Protein AF-0000000086531700 (afdb_homodimer)

InterPro domains:
  IPR018680 Protein of unknown function DUF2164 [PF09932] (3-74)

Nearest PDB structures (foldseek):
  8ca5-assembly1_W  TM=2.460E-01  e=8.635E+00  Mus musculus
  8ca5-assembly1_W  TM=2.460E-01  e=8.635E+00  Mus musculus

Solvent-accessible surface area (backbone atoms only — not comparable to full-atom values): 10371 Å² total; per-residue (Å²): 133,85,81,75,72,55,66,71,58,44,52,51,49,34,53,51,50,30,51,46,24,59,75,75,40,96,57,67,55,55,70,68,60,29,46,53,52,49,50,47,43,45,71,67,48,40,55,61,46,26,51,49,28,42,51,52,51,50,54,54,48,53,55,52,57,62,43,42,59,70,73,64,60,73,76,79,86,51,65,72,76,70,51,73,82,71,75,127,134,85,79,76,72,54,67,72,57,45,53,51,48,34,54,51,48,31,50,46,24,60,75,73,42,96,57,69,55,56,71,68,59,31,46,51,52,50,50,47,41,47,71,68,48,40,55,59,45,26,51,48,28,42,52,52,50,50,55,53,47,53,56,52,56,61,44,42,58,69,74,66,61,74,77,79,86,52,66,71,76,71,51,74,81,71,76,124

Foldseek 3Di:
DQDDDDPVVLVVQLVVQQVCCVVPNPDGDDSV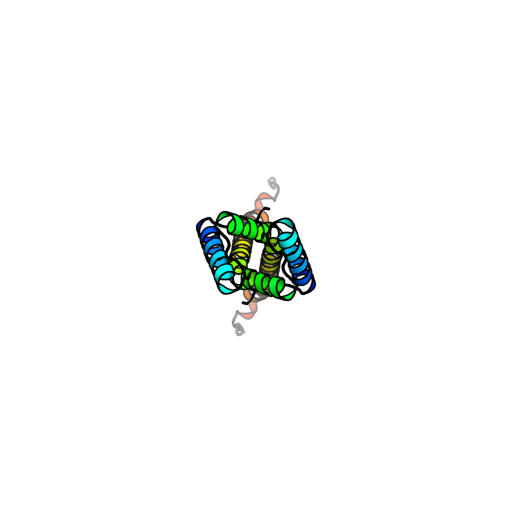VSNVVVVCCSRPPVVVVVVVVVVVVVVVVVVVVVCCCVVVPDDPPCVVVVDDPPDD/DQDDDDPVVLVVQLVVQQVCCVVPNPDGDDSVVSNVVVVCCSRPPVVVVVVVVVVVVVVVVVVVVVCCCVVVPDDPPCVVVVDDPPDD

Sequence (176 aa):
MAIELERDVRDRAIASLQRYFTENMDEPIGNIQAGALLHFFVEEIAPAIYNLAIADAQQSLHARVTELDIECHQEPFGYWKKQPARKRMAIELERDVRDRAIASLQRYFTENMDEPIGNIQAGALLHFFVEEIAPAIYNLAIADAQQSLHARVTELDIECHQEPFGYWKKQPARKR

Radius of gyration: 27.92 Å; Cα contacts (8 Å, |Δi|>4): 95; chains: 2; bounding box: 35×92×62 Å

Secondary structure (DSSP, 8-state):
------HHHHHHHHHHHHHHHHHHSSS---HHHHHHHHHHHHHHTHHHHHHHHHHHHHHHHHHHHHHHHHHH---TT-HHHHS-----/------HHHHHHHHHHHHHHHHHHSSS---HHHHHHHHHHHHHHTHHHHHHHHHHHHHHHHHHHHHHHHHHH---TT-HHHHS-----

Structure (mmCIF, N/CA/C/O backbone):
data_AF-0000000086531700-model_v1
#
loop_
_entity.id
_entity.type
_entity.pdbx_description
1 polymer 'DUF2164 domain-containing protein'
#
loop_
_atom_site.group_PDB
_atom_site.id
_atom_site.type_symbol
_atom_site.label_atom_id
_atom_site.label_alt_id
_atom_site.label_comp_id
_atom_site.label_asym_id
_atom_site.label_entity_id
_atom_site.label_seq_id
_atom_site.pdbx_PDB_ins_code
_atom_site.Cartn_x
_atom_site.Cartn_y
_atom_site.Cartn_z
_atom_site.occupancy
_atom_site.B_iso_or_equiv
_atom_site.auth_seq_id
_atom_site.auth_comp_id
_atom_site.auth_asym_id
_atom_site.auth_atom_id
_atom_site.pdbx_PDB_model_num
ATOM 1 N N . MET A 1 1 ? 10.719 -2.574 6.328 1 66.38 1 MET A N 1
ATOM 2 C CA . MET A 1 1 ? 9.805 -3.318 7.188 1 66.38 1 MET A CA 1
ATOM 3 C C . MET A 1 1 ? 9.117 -4.438 6.41 1 66.38 1 MET A C 1
ATOM 5 O O . MET A 1 1 ? 8.891 -4.312 5.203 1 66.38 1 MET A O 1
ATOM 9 N N . ALA A 1 2 ? 9.047 -5.641 7 1 81.75 2 ALA A N 1
ATOM 10 C CA . ALA A 1 2 ? 8.469 -6.805 6.336 1 81.75 2 ALA A CA 1
ATOM 11 C C . ALA A 1 2 ? 6.949 -6.711 6.289 1 81.75 2 ALA A C 1
ATOM 13 O O . ALA A 1 2 ? 6.316 -6.332 7.277 1 81.75 2 ALA A O 1
ATOM 14 N N . ILE A 1 3 ? 6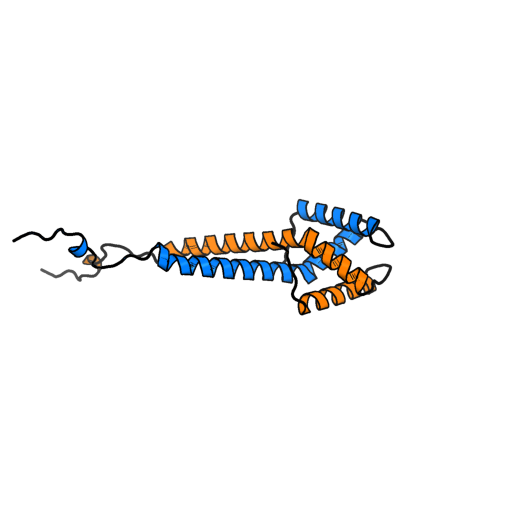.375 -6.844 5.098 1 94.12 3 ILE A N 1
ATOM 15 C CA . ILE A 1 3 ? 4.926 -6.84 4.93 1 94.12 3 ILE A CA 1
ATOM 16 C C . ILE A 1 3 ? 4.348 -8.164 5.43 1 94.12 3 ILE A C 1
ATOM 18 O O . ILE A 1 3 ? 4.801 -9.234 5.027 1 94.12 3 ILE A O 1
ATOM 22 N N . GLU A 1 4 ? 3.473 -7.988 6.395 1 92.56 4 GLU A N 1
ATOM 23 C CA . GLU A 1 4 ? 2.807 -9.164 6.938 1 92.56 4 GLU A CA 1
ATOM 24 C C . GLU A 1 4 ? 1.29 -9.062 6.793 1 92.56 4 GLU A C 1
ATOM 26 O O . GLU A 1 4 ? 0.697 -8.047 7.164 1 92.56 4 GLU A O 1
ATOM 31 N N . LEU A 1 5 ? 0.741 -10.156 6.34 1 95.5 5 LEU A N 1
ATOM 32 C CA . LEU A 1 5 ? -0.713 -10.219 6.227 1 95.5 5 LEU A CA 1
ATOM 33 C C . LEU A 1 5 ? -1.335 -10.75 7.512 1 95.5 5 LEU A C 1
ATOM 35 O O . LEU A 1 5 ? -0.798 -11.68 8.125 1 95.5 5 LEU A O 1
ATOM 39 N N . GLU A 1 6 ? -2.443 -10.109 7.82 1 94.94 6 GLU A N 1
ATOM 40 C CA . GLU A 1 6 ? -3.207 -10.672 8.93 1 94.94 6 GLU A CA 1
ATOM 41 C C . GLU A 1 6 ? -3.617 -12.117 8.641 1 94.94 6 GLU A C 1
ATOM 43 O O . GLU A 1 6 ? -3.799 -12.492 7.48 1 94.94 6 GLU A O 1
ATOM 48 N N . ARG A 1 7 ? -3.795 -12.828 9.664 1 96.06 7 ARG A N 1
ATOM 49 C CA . ARG A 1 7 ? -4.055 -14.258 9.555 1 96.06 7 ARG A CA 1
ATOM 50 C C . ARG A 1 7 ? -5.281 -14.531 8.688 1 96.06 7 ARG A C 1
ATOM 52 O O . ARG A 1 7 ? -5.25 -15.398 7.812 1 96.06 7 ARG A O 1
ATOM 59 N N . ASP A 1 8 ? -6.387 -13.844 8.977 1 97.19 8 ASP A N 1
ATOM 60 C CA . ASP A 1 8 ? -7.621 -14.055 8.227 1 97.19 8 ASP A CA 1
ATOM 61 C C . ASP A 1 8 ? -7.426 -13.742 6.746 1 97.19 8 ASP A C 1
ATOM 63 O O . ASP A 1 8 ? -7.922 -14.461 5.879 1 97.19 8 ASP A O 1
ATOM 67 N N . VAL A 1 9 ? -6.715 -12.68 6.457 1 97.31 9 VAL A N 1
ATOM 68 C CA . VAL A 1 9 ? -6.434 -12.281 5.082 1 97.31 9 VAL A CA 1
ATOM 69 C C . VAL A 1 9 ? -5.559 -13.336 4.41 1 97.31 9 VAL A C 1
ATOM 71 O O . VAL A 1 9 ? -5.801 -13.711 3.258 1 97.31 9 VAL A O 1
ATOM 74 N N . ARG A 1 10 ? -4.582 -13.766 5.129 1 97.94 10 ARG A N 1
ATOM 75 C CA . ARG A 1 10 ? -3.689 -14.797 4.613 1 97.94 10 ARG A CA 1
ATOM 76 C C . ARG A 1 10 ? -4.469 -16.062 4.254 1 97.94 10 ARG A C 1
ATOM 78 O O . ARG A 1 10 ? -4.273 -16.625 3.176 1 97.94 10 ARG A O 1
ATOM 85 N N . ASP A 1 11 ? -5.305 -16.547 5.113 1 98.19 11 ASP A N 1
ATOM 86 C CA . ASP A 1 11 ? -6.09 -17.75 4.875 1 98.19 11 ASP A CA 1
ATOM 87 C C . ASP A 1 11 ? -6.992 -17.594 3.654 1 98.19 11 ASP A C 1
ATOM 89 O O . ASP A 1 11 ? -7.113 -18.516 2.842 1 98.19 11 ASP A O 1
ATOM 93 N N . ARG A 1 12 ? -7.578 -16.484 3.592 1 98.31 12 ARG A N 1
ATOM 94 C CA . ARG A 1 12 ? -8.445 -16.219 2.447 1 98.31 12 ARG A CA 1
ATOM 95 C C . ARG A 1 12 ? -7.641 -16.172 1.152 1 98.31 12 ARG A C 1
ATOM 97 O O . ARG A 1 12 ? -8.102 -16.656 0.116 1 98.31 12 ARG A O 1
ATOM 104 N N . ALA A 1 13 ? -6.492 -15.57 1.228 1 98.56 13 ALA A N 1
ATOM 105 C CA . ALA A 1 13 ? -5.617 -15.516 0.059 1 98.56 13 ALA A CA 1
ATOM 106 C C . ALA A 1 13 ? -5.215 -16.922 -0.39 1 98.56 13 ALA A C 1
ATOM 108 O O . ALA A 1 13 ? -5.215 -17.219 -1.586 1 98.56 13 ALA A O 1
ATOM 109 N N . ILE A 1 14 ? -4.871 -17.75 0.564 1 98.62 14 ILE A N 1
ATOM 110 C CA . ILE A 1 14 ? -4.465 -19.109 0.257 1 98.62 14 ILE A CA 1
ATOM 111 C C . ILE A 1 14 ? -5.617 -19.859 -0.403 1 98.62 14 ILE A C 1
ATOM 113 O O . ILE A 1 14 ? -5.43 -20.531 -1.419 1 98.62 14 ILE A O 1
ATOM 117 N N . ALA A 1 15 ? -6.828 -19.703 0.174 1 98.62 15 ALA A N 1
ATOM 118 C CA . ALA A 1 15 ? -8.008 -20.344 -0.396 1 98.62 15 ALA A CA 1
ATOM 119 C C . ALA A 1 15 ? -8.273 -19.844 -1.815 1 98.62 15 ALA A C 1
ATOM 121 O O . ALA A 1 15 ? -8.594 -20.641 -2.705 1 98.62 15 ALA A O 1
ATOM 122 N N . SER A 1 16 ? -8.141 -18.609 -2 1 98.62 16 SER A N 1
ATOM 123 C CA . SER A 1 16 ? -8.359 -18.016 -3.318 1 98.62 16 SER A CA 1
ATOM 124 C C . SER A 1 16 ? -7.316 -18.5 -4.32 1 98.62 16 SER A C 1
ATOM 126 O O . SER A 1 16 ? -7.641 -18.797 -5.473 1 98.62 16 SER A O 1
ATOM 128 N N . LEU A 1 17 ? -6.059 -18.578 -3.885 1 98.19 17 LEU A N 1
ATOM 129 C CA . LEU A 1 17 ? -4.98 -19.078 -4.727 1 98.19 17 LEU A CA 1
ATOM 130 C C . LEU A 1 17 ? -5.246 -20.531 -5.133 1 98.19 17 LEU A C 1
ATOM 132 O O . LEU A 1 17 ? -5.059 -20.891 -6.297 1 98.19 17 LEU A O 1
ATOM 136 N N . GLN A 1 18 ? -5.684 -21.344 -4.207 1 98.56 18 GLN A N 1
ATOM 137 C CA . GLN A 1 18 ? -6 -22.734 -4.504 1 98.56 18 GLN A CA 1
ATOM 138 C C . GLN A 1 18 ? -7.129 -22.844 -5.523 1 98.56 18 GLN A C 1
ATOM 140 O O . GLN A 1 18 ? -7.066 -23.656 -6.449 1 98.56 18 GLN A O 1
ATOM 145 N N . ARG A 1 19 ? -8.125 -22.047 -5.332 1 98.44 19 ARG A N 1
ATOM 146 C CA . ARG A 1 19 ? -9.234 -22.031 -6.281 1 98.44 19 ARG A CA 1
ATOM 147 C C . ARG A 1 19 ? -8.758 -21.609 -7.672 1 98.44 19 ARG A C 1
ATOM 149 O O . ARG A 1 19 ? -9.18 -22.188 -8.68 1 98.44 19 ARG A O 1
ATOM 156 N N . TYR A 1 20 ? -7.902 -20.594 -7.727 1 98.5 20 TYR A N 1
ATOM 157 C CA . TYR A 1 20 ? -7.359 -20.141 -9 1 98.5 20 TYR A CA 1
ATOM 158 C C . TYR A 1 20 ? -6.664 -21.281 -9.734 1 98.5 20 TYR A C 1
ATOM 160 O O . TYR A 1 20 ? -6.871 -21.469 -10.938 1 98.5 20 TYR A O 1
ATOM 168 N N . PHE A 1 21 ? -5.828 -22.031 -9.055 1 98.06 21 PHE A N 1
ATOM 169 C CA . PHE A 1 21 ? -5.086 -23.109 -9.68 1 98.06 21 PHE A CA 1
ATOM 170 C C . PHE A 1 21 ? -6.031 -24.219 -10.156 1 98.06 21 PHE A C 1
ATOM 172 O O . PHE A 1 21 ? -5.82 -24.797 -11.227 1 98.06 21 PHE A O 1
ATOM 179 N N . THR A 1 22 ? -7.062 -24.516 -9.375 1 97.69 22 THR A N 1
ATOM 180 C CA . THR A 1 22 ? -8.047 -25.531 -9.75 1 97.69 22 THR A CA 1
ATOM 181 C C . THR A 1 22 ? -8.758 -25.125 -11.039 1 97.69 22 THR A C 1
ATOM 183 O O . THR A 1 22 ? -9.016 -25.969 -11.898 1 97.69 22 THR A O 1
ATOM 186 N N . GLU A 1 23 ? -8.938 -23.844 -11.266 1 97.62 23 GLU A N 1
ATOM 187 C CA . GLU A 1 23 ? -9.773 -23.391 -12.367 1 97.62 23 GLU A CA 1
ATOM 188 C C . GLU A 1 23 ? -8.93 -23.016 -13.586 1 97.62 23 GLU A C 1
ATOM 190 O O . GLU A 1 23 ? -9.391 -23.125 -14.727 1 97.62 23 GLU A O 1
ATOM 195 N N . ASN A 1 24 ? -7.672 -22.578 -13.312 1 96.5 24 ASN A N 1
ATOM 196 C CA . ASN A 1 24 ? -6.973 -21.922 -14.406 1 96.5 24 ASN A CA 1
ATOM 197 C C . ASN A 1 24 ? -5.645 -22.609 -14.719 1 96.5 24 ASN A C 1
ATOM 199 O O . ASN A 1 24 ? -5.008 -22.312 -15.734 1 96.5 24 ASN A O 1
ATOM 203 N N . MET A 1 25 ? -5.246 -23.484 -13.867 1 94.38 25 MET A N 1
ATOM 204 C CA . MET A 1 25 ? -3.949 -24.125 -14.055 1 94.38 25 MET A CA 1
ATOM 205 C C . MET A 1 25 ? -4.121 -25.609 -14.328 1 94.38 25 MET A C 1
ATOM 207 O O . MET A 1 25 ? -5.195 -26.172 -14.094 1 94.38 25 MET A O 1
ATOM 211 N N . ASP A 1 26 ? -3.045 -26.203 -14.82 1 91.88 26 ASP A N 1
ATOM 212 C CA . ASP A 1 26 ? -3.1 -27.625 -15.195 1 91.88 26 ASP A CA 1
ATOM 213 C C . ASP A 1 26 ? -3.215 -28.516 -13.961 1 91.88 26 ASP A C 1
ATOM 215 O O . ASP A 1 26 ? -3.869 -29.562 -14.008 1 91.88 26 ASP A O 1
ATOM 219 N N . GLU A 1 27 ? -2.617 -28.125 -12.898 1 92.75 27 GLU A N 1
ATOM 220 C CA . GLU A 1 27 ? -2.623 -28.906 -11.672 1 92.75 27 GLU A CA 1
ATOM 221 C C . GLU A 1 27 ? -3.025 -28.047 -10.477 1 92.75 27 GLU A C 1
ATOM 223 O O . GLU A 1 27 ? -2.588 -26.906 -10.352 1 92.75 27 GLU A O 1
ATOM 228 N N . PRO A 1 28 ? -3.828 -28.719 -9.633 1 96.19 28 PRO A N 1
ATOM 229 C CA . PRO A 1 28 ? -4.137 -28.016 -8.391 1 96.19 28 PRO A CA 1
ATOM 230 C C . PRO A 1 28 ? -2.947 -27.953 -7.434 1 96.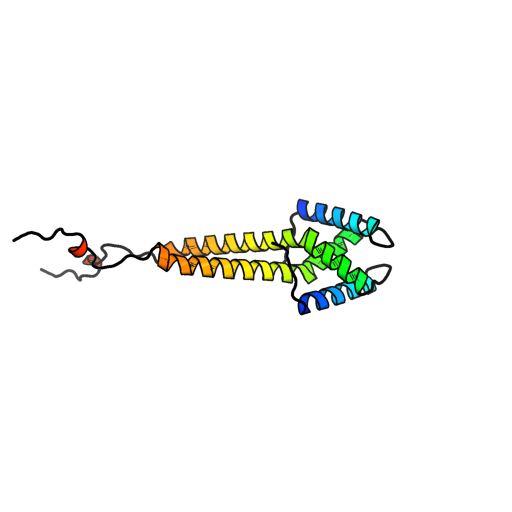19 28 PRO A C 1
ATOM 232 O O . PRO A 1 28 ? -1.943 -28.641 -7.648 1 96.19 28 PRO A O 1
ATOM 235 N N . ILE A 1 29 ? -3.057 -27.047 -6.418 1 96.75 29 ILE A N 1
ATOM 236 C CA . ILE A 1 29 ? -2.014 -26.969 -5.398 1 96.75 29 ILE A CA 1
ATOM 237 C C . ILE A 1 29 ? -2.641 -27.078 -4.012 1 96.75 29 ILE A C 1
ATOM 239 O O . ILE A 1 29 ? -3.789 -26.672 -3.809 1 96.75 29 ILE A O 1
ATOM 243 N N . GLY A 1 30 ? -1.905 -27.656 -3.07 1 96.25 30 GLY A N 1
ATOM 244 C CA . GLY A 1 30 ? -2.357 -27.75 -1.691 1 96.25 30 GLY A CA 1
ATOM 245 C C . GLY A 1 30 ? -1.998 -26.531 -0.862 1 96.25 30 GLY A C 1
ATOM 246 O O . GLY A 1 30 ? -1.521 -25.531 -1.397 1 96.25 30 GLY A O 1
ATOM 247 N N . ASN A 1 31 ? -2.266 -26.641 0.438 1 97.69 31 ASN A N 1
ATOM 248 C CA . ASN A 1 31 ? -2.092 -25.531 1.368 1 97.69 31 ASN A CA 1
ATOM 249 C C . ASN A 1 31 ? -0.629 -25.109 1.461 1 97.69 31 ASN A C 1
ATOM 251 O O . ASN A 1 31 ? -0.325 -23.922 1.447 1 97.69 31 ASN A O 1
ATOM 255 N N . ILE A 1 32 ? 0.24 -26.031 1.484 1 96.88 32 ILE A N 1
ATOM 256 C CA . ILE A 1 32 ? 1.662 -25.75 1.646 1 96.88 32 ILE A CA 1
ATOM 257 C C . ILE A 1 32 ? 2.178 -24.984 0.427 1 96.88 32 ILE A C 1
ATOM 259 O O . ILE A 1 32 ? 2.811 -23.938 0.566 1 96.88 32 ILE A O 1
ATOM 263 N N . GLN A 1 33 ? 1.923 -25.438 -0.799 1 97.38 33 GLN A N 1
ATOM 264 C CA . GLN A 1 33 ? 2.363 -24.812 -2.039 1 97.38 33 GLN A CA 1
ATOM 265 C C . GLN A 1 33 ? 1.742 -23.438 -2.207 1 97.38 33 GLN A C 1
ATOM 267 O O . GLN A 1 33 ? 2.418 -22.484 -2.621 1 97.38 33 GLN A O 1
ATOM 272 N N . ALA A 1 34 ? 0.44 -23.406 -1.866 1 98.19 34 ALA A N 1
ATOM 273 C CA . ALA A 1 34 ? -0.253 -22.125 -1.945 1 98.19 34 ALA A CA 1
ATOM 274 C C . ALA A 1 34 ? 0.367 -21.109 -0.992 1 98.19 34 ALA A C 1
ATOM 276 O O . ALA A 1 34 ? 0.532 -19.938 -1.346 1 98.19 34 ALA A O 1
ATOM 277 N N . GLY A 1 35 ? 0.691 -21.547 0.23 1 98.19 35 GLY A N 1
ATOM 278 C CA . GLY A 1 35 ? 1.336 -20.688 1.208 1 98.19 35 GLY A CA 1
ATOM 279 C C . GLY A 1 35 ? 2.705 -20.203 0.768 1 98.19 35 GLY A C 1
ATOM 280 O O . GLY A 1 35 ? 3.053 -19.047 0.966 1 98.19 35 GLY A O 1
ATOM 281 N N . ALA A 1 36 ? 3.482 -21.078 0.209 1 98.31 36 ALA A N 1
ATOM 282 C CA . ALA A 1 36 ? 4.816 -20.734 -0.27 1 98.31 36 ALA A CA 1
ATOM 283 C C . ALA A 1 36 ? 4.742 -19.719 -1.411 1 98.31 36 ALA A C 1
ATOM 285 O O . ALA A 1 36 ? 5.52 -18.766 -1.454 1 98.31 36 ALA A O 1
ATOM 286 N N . LEU A 1 37 ? 3.805 -19.969 -2.293 1 98.19 37 LEU A N 1
ATOM 287 C CA . LEU A 1 37 ? 3.627 -19.047 -3.406 1 98.19 37 LEU A CA 1
ATOM 288 C C . LEU A 1 37 ? 3.17 -17.672 -2.906 1 98.19 37 LEU A C 1
ATOM 290 O O . LEU A 1 37 ? 3.652 -16.641 -3.381 1 98.19 37 LEU A O 1
ATOM 294 N N . LEU A 1 38 ? 2.225 -17.656 -1.969 1 98.44 38 LEU A N 1
ATOM 295 C CA . LEU A 1 38 ? 1.789 -16.406 -1.365 1 98.44 38 LEU A CA 1
ATOM 296 C C . LEU A 1 38 ? 2.959 -15.68 -0.706 1 98.44 38 LEU A C 1
ATOM 298 O O . LEU A 1 38 ? 3.098 -14.461 -0.84 1 98.44 38 LEU A O 1
ATOM 302 N N . HIS A 1 39 ? 3.754 -16.406 0.012 1 97.94 39 HIS A N 1
ATOM 303 C CA . HIS A 1 39 ? 4.934 -15.836 0.652 1 97.94 39 HIS A CA 1
ATOM 304 C C . HIS A 1 39 ? 5.859 -15.195 -0.375 1 97.94 39 HIS A C 1
ATOM 306 O O . HIS A 1 39 ? 6.375 -14.094 -0.151 1 97.94 39 HIS A O 1
ATOM 312 N N . PHE A 1 40 ? 6.043 -15.875 -1.449 1 98.38 40 PHE A N 1
ATOM 313 C CA . PHE A 1 40 ? 6.836 -15.328 -2.547 1 98.38 40 PHE A CA 1
ATOM 314 C C . PHE A 1 40 ? 6.262 -14 -3.023 1 98.38 40 PHE A C 1
ATOM 316 O O . PHE A 1 40 ? 6.996 -13.023 -3.176 1 98.38 40 PHE A O 1
ATOM 323 N N . PHE A 1 41 ? 4.934 -13.945 -3.295 1 98 41 PHE A N 1
ATOM 324 C CA . PHE A 1 41 ? 4.289 -12.719 -3.76 1 98 41 PHE A CA 1
ATOM 325 C C . PHE A 1 41 ? 4.48 -11.594 -2.756 1 98 41 PHE A C 1
ATOM 327 O O . PHE A 1 41 ? 4.809 -10.469 -3.135 1 98 41 PHE A O 1
ATOM 334 N N . VAL A 1 42 ? 4.285 -11.922 -1.512 1 97.88 42 VAL A N 1
ATOM 335 C CA . VAL A 1 42 ? 4.336 -10.914 -0.456 1 97.88 42 VAL A CA 1
ATOM 336 C C . VAL A 1 42 ? 5.758 -10.367 -0.328 1 97.88 42 VAL A C 1
ATOM 338 O O . VAL A 1 42 ? 5.957 -9.164 -0.158 1 97.88 42 VAL A O 1
ATOM 341 N N . GLU A 1 43 ? 6.77 -11.219 -0.498 1 97.25 43 GLU A N 1
ATOM 342 C CA . GLU A 1 43 ? 8.164 -10.812 -0.356 1 97.25 43 GLU A CA 1
ATOM 343 C C . GLU A 1 43 ? 8.656 -10.094 -1.61 1 97.25 43 GLU A C 1
ATOM 345 O O . GLU A 1 43 ? 9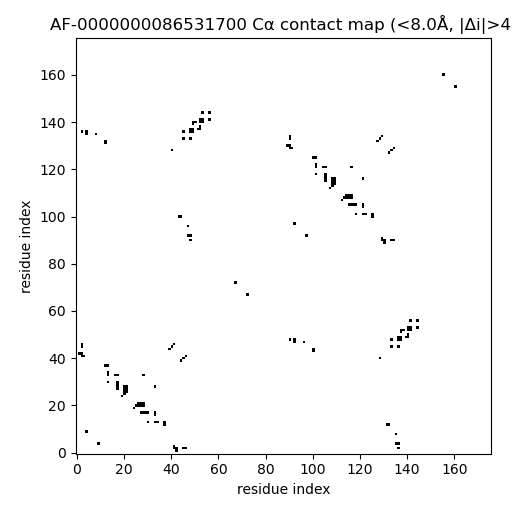.414 -9.125 -1.521 1 97.25 43 GLU A O 1
ATOM 350 N N . GLU A 1 44 ? 8.164 -10.523 -2.707 1 97.12 44 GLU A N 1
ATOM 351 C CA . GLU A 1 44 ? 8.789 -10.117 -3.963 1 97.12 44 GLU A CA 1
ATOM 352 C C . GLU A 1 44 ? 8.016 -8.977 -4.621 1 97.12 44 GLU A C 1
ATOM 354 O O . GLU A 1 44 ? 8.617 -8.055 -5.176 1 97.12 44 GLU A O 1
ATOM 359 N N . ILE A 1 45 ? 6.719 -9.031 -4.57 1 97.12 45 ILE A N 1
ATOM 360 C CA . ILE A 1 45 ? 5.91 -8.148 -5.402 1 97.12 45 ILE A CA 1
ATOM 361 C C . ILE A 1 45 ? 5.164 -7.148 -4.516 1 97.12 45 ILE A C 1
ATOM 363 O O . ILE A 1 45 ? 5.039 -5.973 -4.863 1 97.12 45 ILE A O 1
ATOM 367 N N . ALA A 1 46 ? 4.734 -7.555 -3.393 1 97.75 46 ALA A N 1
ATOM 368 C CA . ALA A 1 46 ? 3.906 -6.746 -2.5 1 97.75 46 ALA A CA 1
ATOM 369 C C . ALA A 1 46 ? 4.586 -5.422 -2.166 1 97.75 46 ALA A C 1
ATOM 371 O O . ALA A 1 46 ? 3.922 -4.398 -2.012 1 97.75 46 ALA A O 1
ATOM 372 N N . PRO A 1 47 ? 5.918 -5.398 -2.041 1 97.94 47 PRO A N 1
ATOM 373 C CA . PRO A 1 47 ? 6.555 -4.113 -1.747 1 97.94 47 PRO A CA 1
ATOM 374 C C . PRO A 1 47 ? 6.254 -3.049 -2.801 1 97.94 47 PRO A C 1
ATOM 376 O O . PRO A 1 47 ? 6.121 -1.867 -2.473 1 97.94 47 PRO A O 1
ATOM 379 N N . ALA A 1 48 ? 6.16 -3.451 -4.031 1 97.44 48 ALA A N 1
ATOM 380 C CA . ALA A 1 48 ? 5.828 -2.49 -5.078 1 97.44 48 ALA A CA 1
ATOM 381 C C . ALA A 1 48 ? 4.43 -1.912 -4.871 1 97.44 48 ALA A C 1
ATOM 383 O O . ALA A 1 48 ? 4.211 -0.716 -5.07 1 97.44 48 ALA A O 1
ATOM 384 N N . ILE A 1 49 ? 3.498 -2.672 -4.465 1 97.81 49 ILE A N 1
ATOM 385 C CA . ILE A 1 49 ? 2.129 -2.248 -4.191 1 97.81 49 ILE A CA 1
ATOM 386 C C . ILE A 1 49 ? 2.109 -1.333 -2.969 1 97.81 49 ILE A C 1
ATOM 388 O O . ILE A 1 49 ? 1.436 -0.3 -2.971 1 97.81 49 ILE A O 1
ATOM 392 N N . TYR A 1 50 ? 2.836 -1.793 -1.932 1 97.94 50 TYR A N 1
ATOM 393 C CA . TYR A 1 50 ? 2.955 -1.013 -0.705 1 97.94 50 TYR A CA 1
ATOM 394 C C . TYR A 1 50 ? 3.48 0.388 -0.998 1 97.94 50 TYR A C 1
ATOM 396 O O . TYR A 1 50 ? 2.881 1.382 -0.58 1 97.94 50 TYR A O 1
ATOM 404 N N . ASN A 1 51 ? 4.531 0.467 -1.777 1 97.56 51 ASN A N 1
ATOM 405 C CA . ASN A 1 51 ? 5.152 1.743 -2.119 1 97.56 51 ASN A CA 1
ATOM 406 C C . ASN A 1 51 ? 4.227 2.604 -2.975 1 97.56 51 ASN A C 1
ATOM 408 O O . ASN A 1 51 ? 4.215 3.828 -2.844 1 97.56 51 ASN A O 1
ATOM 412 N N . LEU A 1 52 ? 3.525 1.995 -3.855 1 96.81 52 LEU A N 1
ATOM 413 C CA . LEU A 1 52 ? 2.539 2.711 -4.656 1 96.81 52 LEU A CA 1
ATOM 414 C C . LEU A 1 52 ? 1.484 3.359 -3.768 1 96.81 52 LEU A C 1
ATOM 416 O O . LEU A 1 52 ? 1.124 4.52 -3.971 1 96.81 52 LEU A O 1
ATOM 420 N N . ALA A 1 53 ? 0.975 2.607 -2.787 1 97.38 53 ALA A N 1
ATOM 421 C CA . ALA A 1 53 ? -0.022 3.125 -1.854 1 97.38 53 ALA A CA 1
ATOM 422 C C . ALA A 1 53 ? 0.525 4.316 -1.071 1 97.38 53 ALA A C 1
ATOM 424 O O . ALA A 1 53 ? -0.174 5.312 -0.875 1 97.38 53 ALA A O 1
ATOM 425 N N . ILE A 1 54 ? 1.771 4.199 -0.62 1 97.5 54 ILE A N 1
ATOM 426 C CA . ILE A 1 54 ? 2.416 5.273 0.124 1 97.5 54 ILE A CA 1
ATOM 427 C C . ILE A 1 54 ? 2.525 6.52 -0.757 1 97.5 54 ILE A C 1
ATOM 429 O O . ILE A 1 54 ? 2.23 7.629 -0.312 1 97.5 54 ILE A O 1
ATOM 433 N N . ALA A 1 55 ? 2.945 6.352 -1.996 1 96.94 55 ALA A N 1
ATOM 434 C CA . ALA A 1 55 ? 3.061 7.469 -2.93 1 96.94 55 ALA A CA 1
ATOM 435 C C . ALA A 1 55 ? 1.71 8.141 -3.146 1 96.94 55 ALA A C 1
ATOM 437 O O . ALA A 1 55 ? 1.62 9.375 -3.174 1 96.94 55 ALA A O 1
ATOM 438 N N . ASP A 1 56 ? 0.675 7.363 -3.332 1 96.31 56 ASP A N 1
ATOM 439 C CA . ASP A 1 56 ? -0.676 7.895 -3.484 1 96.31 56 ASP A CA 1
ATOM 440 C C . ASP A 1 56 ? -1.091 8.703 -2.256 1 96.31 56 ASP A C 1
ATOM 442 O O . ASP A 1 56 ? -1.651 9.789 -2.385 1 96.31 56 ASP A O 1
ATOM 446 N N . ALA A 1 57 ? -0.846 8.117 -1.067 1 96.25 57 ALA A N 1
ATOM 447 C CA . ALA A 1 57 ? -1.16 8.812 0.182 1 96.25 57 ALA A CA 1
ATOM 448 C C . ALA A 1 57 ? -0.416 10.141 0.277 1 96.25 57 ALA A C 1
ATOM 450 O O . ALA A 1 57 ? -0.991 11.156 0.678 1 96.25 57 ALA A O 1
ATOM 451 N N . GLN A 1 58 ? 0.845 10.125 -0.041 1 96.69 58 GLN A N 1
ATOM 452 C CA . GLN A 1 58 ? 1.664 11.328 -0.01 1 96.69 58 GLN A CA 1
ATOM 453 C C . GLN A 1 58 ? 1.089 12.406 -0.925 1 96.69 58 GLN A C 1
ATOM 455 O O . GLN A 1 58 ? 0.986 13.57 -0.533 1 96.69 58 GLN A O 1
ATOM 460 N N . GLN A 1 59 ? 0.709 12.023 -2.131 1 96.38 59 GLN A N 1
ATOM 461 C CA . GLN A 1 59 ? 0.143 12.969 -3.086 1 96.38 59 GLN A CA 1
ATOM 462 C C . GLN A 1 59 ? -1.164 13.562 -2.566 1 96.38 59 GLN A C 1
ATOM 464 O O . GLN A 1 59 ? -1.387 14.766 -2.664 1 96.38 59 GLN A O 1
ATOM 469 N N . SER A 1 60 ? -1.979 12.688 -1.965 1 95.44 60 SER A N 1
ATOM 470 C CA . SER A 1 60 ? -3.25 13.141 -1.403 1 95.44 60 SER A CA 1
ATOM 471 C C . SER A 1 60 ? -3.031 14.109 -0.247 1 95.44 60 SER A C 1
ATOM 473 O O . SER A 1 60 ? -3.713 15.133 -0.151 1 95.44 60 SER A O 1
ATOM 475 N N . LEU A 1 61 ? -2.059 13.82 0.599 1 93.94 61 LEU A N 1
ATOM 476 C CA . LEU A 1 61 ? -1.745 14.664 1.748 1 93.94 61 LEU A CA 1
ATOM 477 C C . LEU A 1 61 ? -1.206 16.016 1.299 1 93.94 61 LEU A C 1
ATOM 479 O O . LEU A 1 61 ? -1.576 17.047 1.854 1 93.94 61 LEU A O 1
ATOM 483 N N . HIS A 1 62 ? -0.312 16 0.335 1 93.88 62 HIS A N 1
ATOM 484 C CA . HIS A 1 62 ? 0.23 17.25 -0.187 1 93.88 62 HIS A CA 1
ATOM 485 C C . HIS A 1 62 ? -0.88 18.156 -0.693 1 93.88 62 HIS A C 1
ATOM 487 O O . HIS A 1 62 ? -0.867 19.359 -0.429 1 93.88 62 HIS A O 1
ATOM 493 N N . ALA A 1 63 ? -1.858 17.594 -1.421 1 92.69 63 ALA A N 1
ATOM 494 C CA . ALA A 1 63 ? -2.984 18.375 -1.943 1 92.69 63 ALA A CA 1
ATOM 495 C C . ALA A 1 63 ? -3.809 18.969 -0.81 1 92.69 63 ALA A C 1
ATOM 497 O O . ALA A 1 63 ? -4.18 20.141 -0.863 1 92.69 63 ALA A O 1
ATOM 498 N N . ARG A 1 64 ? -4.023 18.266 0.292 1 91.06 64 ARG A N 1
ATOM 499 C CA . ARG A 1 64 ? -4.84 18.719 1.411 1 91.06 64 ARG A CA 1
ATOM 500 C C . ARG A 1 64 ? -4.113 19.797 2.215 1 91.06 64 ARG A C 1
ATOM 502 O O . ARG A 1 64 ? -4.727 20.75 2.672 1 91.06 64 ARG A O 1
ATOM 509 N N . VAL A 1 65 ? -2.828 19.609 2.365 1 90.19 65 VAL A N 1
ATOM 510 C CA . VAL A 1 65 ? -2.016 20.594 3.09 1 90.19 65 VAL A CA 1
ATOM 511 C C . VAL A 1 65 ? -1.987 21.906 2.328 1 90.19 65 VAL A C 1
ATOM 513 O O . VAL A 1 65 ? -2.088 22.984 2.93 1 90.19 65 VAL A O 1
ATOM 516 N N . THR A 1 66 ? -1.873 21.844 1.012 1 90.94 66 THR A N 1
ATOM 517 C CA . THR A 1 66 ? -1.9 23.047 0.179 1 90.94 66 THR A CA 1
ATOM 518 C C . THR A 1 66 ? -3.236 23.766 0.315 1 90.94 66 THR A C 1
ATOM 520 O O . THR A 1 66 ? -3.281 25 0.328 1 90.94 66 THR A O 1
ATOM 523 N N . GLU A 1 67 ? -4.266 23.047 0.547 1 92.25 67 GLU A N 1
ATOM 524 C CA . GLU A 1 67 ? -5.609 23.594 0.672 1 92.25 67 GLU A CA 1
ATOM 525 C C . GLU A 1 67 ? -5.797 24.297 2.016 1 92.25 67 GLU A C 1
ATOM 527 O O . GLU A 1 67 ? -6.68 25.141 2.162 1 92.25 67 GLU A O 1
ATOM 532 N N . LEU A 1 68 ? -5.004 23.953 2.996 1 89.25 68 LEU A N 1
ATOM 533 C CA . LEU A 1 68 ? -5.094 24.562 4.32 1 89.25 68 LEU A CA 1
ATOM 534 C C . LEU A 1 68 ? -4.859 26.062 4.25 1 89.25 68 LEU A C 1
ATOM 536 O O . LEU A 1 68 ? -5.512 26.828 4.961 1 89.25 68 LEU A O 1
ATOM 540 N N . ASP A 1 69 ? -3.896 26.422 3.494 1 83.94 69 ASP A N 1
ATOM 541 C CA . ASP A 1 69 ? -3.621 27.844 3.361 1 83.94 69 ASP A CA 1
ATOM 542 C C . ASP A 1 69 ? -4.848 28.594 2.838 1 83.94 69 ASP A C 1
ATOM 544 O O . ASP A 1 69 ? -5.145 29.703 3.293 1 83.94 69 ASP A O 1
ATOM 548 N N . ILE A 1 70 ? -5.602 27.906 1.984 1 86.38 70 ILE A N 1
ATOM 549 C CA . ILE A 1 70 ? -6.793 28.516 1.396 1 86.38 70 ILE A CA 1
ATOM 550 C C . ILE A 1 70 ? -7.934 28.5 2.414 1 86.38 70 ILE A C 1
ATOM 552 O O . ILE A 1 70 ? -8.617 29.516 2.596 1 86.38 70 ILE A O 1
ATOM 556 N N . GLU A 1 71 ? -8.062 27.484 3.184 1 90.5 71 GLU A N 1
ATOM 557 C CA . GLU A 1 71 ? -9.18 27.297 4.098 1 90.5 71 GLU A CA 1
ATOM 558 C C . GLU A 1 71 ? -8.977 28.062 5.398 1 90.5 71 GLU A C 1
ATOM 560 O O . GLU A 1 71 ? -9.938 28.531 6.008 1 90.5 71 GLU A O 1
ATOM 565 N N . CYS A 1 72 ? -7.785 28.219 5.773 1 90.75 72 CYS A N 1
ATOM 566 C CA . CYS A 1 72 ? -7.492 28.781 7.086 1 90.75 72 CYS A CA 1
ATOM 567 C C . CYS A 1 72 ? -6.859 30.156 6.949 1 90.75 72 CYS A C 1
ATOM 569 O O . CYS A 1 72 ? -6.527 30.797 7.953 1 90.75 72 CYS A O 1
ATOM 571 N N . HIS A 1 73 ? -6.762 30.625 5.844 1 90.06 73 HIS A N 1
ATOM 572 C CA . HIS A 1 73 ? -6.129 31.938 5.656 1 90.06 73 HIS A CA 1
ATOM 573 C C . HIS A 1 73 ? -6.973 33.031 6.266 1 90.06 73 HIS A C 1
ATOM 575 O O . HIS A 1 73 ? -8.188 33.094 6.07 1 90.06 73 HIS A O 1
ATOM 581 N N . GLN A 1 74 ? -6.359 33.844 7.137 1 89 74 GLN A N 1
ATOM 582 C CA . GLN A 1 74 ? -6.969 35.031 7.719 1 89 74 GLN A CA 1
ATOM 583 C C . GLN A 1 74 ? -6.27 36.312 7.23 1 89 74 GLN A C 1
ATOM 585 O O . GLN A 1 74 ? -5.043 36.344 7.125 1 89 74 GLN A O 1
ATOM 590 N N . GLU A 1 75 ? -7.18 37.219 6.859 1 87.5 75 GLU A N 1
ATOM 591 C CA . GLU A 1 75 ? -6.652 38.5 6.438 1 87.5 75 GLU A CA 1
ATOM 592 C C . GLU A 1 75 ? -6.371 39.406 7.641 1 87.5 75 GLU A C 1
ATOM 594 O O . GLU A 1 75 ? -7.285 39.719 8.406 1 87.5 75 GLU A O 1
ATOM 599 N N . PRO A 1 76 ? -5.078 39.75 7.703 1 89.31 76 PRO A N 1
ATOM 600 C CA . PRO A 1 76 ? -4.781 40.688 8.805 1 89.31 76 PRO A CA 1
ATOM 601 C C . PRO A 1 76 ? -5.305 42.094 8.555 1 89.31 76 PRO A C 1
ATOM 603 O O . PRO A 1 76 ? -5.586 42.438 7.41 1 89.31 76 PRO A O 1
ATOM 606 N N . PHE A 1 77 ? -5.527 42.906 9.641 1 87.56 77 PHE A N 1
ATOM 607 C CA . PHE A 1 77 ? -5.852 44.344 9.617 1 87.56 77 PHE A CA 1
ATOM 608 C C . PHE A 1 77 ? -7.227 44.562 9 1 87.56 77 PHE A C 1
ATOM 610 O O . PHE A 1 77 ? -7.422 45.531 8.25 1 87.56 77 PHE A O 1
ATOM 617 N N . GLY A 1 78 ? -8 43.656 9.156 1 84.44 78 GLY A N 1
ATOM 618 C CA . GLY A 1 78 ? -9.352 43.812 8.633 1 84.44 78 GLY A CA 1
ATOM 619 C C . GLY A 1 78 ? -10.273 44.562 9.562 1 84.44 78 GLY A C 1
ATOM 620 O O . GLY A 1 78 ? -11.469 44.719 9.289 1 84.44 78 GLY A O 1
ATOM 621 N N . TYR A 1 79 ? -9.742 45.094 10.68 1 86.69 79 TYR A N 1
ATOM 622 C CA . TYR A 1 79 ? -10.539 45.781 11.703 1 86.69 79 TYR A CA 1
ATOM 623 C C . TYR A 1 79 ? -11.25 47 11.125 1 86.69 79 TYR A C 1
ATOM 625 O O . TYR A 1 79 ? -12.453 47.156 11.32 1 86.69 79 TYR A O 1
ATOM 633 N N . TRP A 1 80 ? -10.648 47.875 10.469 1 84 80 TRP A N 1
ATOM 634 C CA . TRP A 1 80 ? -11.188 49.125 9.953 1 84 80 TRP A CA 1
ATOM 635 C C . TRP A 1 80 ? -12.188 48.844 8.828 1 84 80 TRP A C 1
ATOM 637 O O . TRP A 1 80 ? -13.016 49.719 8.516 1 84 80 TRP A O 1
ATOM 647 N N . LYS A 1 81 ? -12.055 47.812 8.18 1 77.69 81 LYS A N 1
ATOM 648 C CA . LYS A 1 81 ? -12.992 47.438 7.121 1 77.69 81 LYS A CA 1
ATOM 649 C C . LYS A 1 81 ? -14.359 47.094 7.695 1 77.69 81 LYS A C 1
ATOM 651 O O . LYS A 1 81 ? -15.383 47.25 7.035 1 77.69 81 LYS A O 1
ATOM 656 N N . LYS A 1 82 ? -14.375 46.688 8.82 1 75.56 82 LYS A N 1
ATOM 657 C CA . LYS A 1 82 ? -15.617 46.25 9.445 1 75.56 82 LYS A CA 1
ATOM 658 C C . LYS A 1 82 ? -16.281 47.375 10.227 1 75.56 82 LYS A C 1
ATOM 660 O O . LYS A 1 82 ? -17.422 47.25 10.664 1 75.56 82 LYS A O 1
ATOM 665 N N . GLN A 1 83 ? -15.594 48.594 10.539 1 68.69 83 GLN A N 1
ATOM 666 C CA . GLN A 1 83 ? -16.172 49.719 11.258 1 68.69 83 GLN A CA 1
ATOM 667 C C . GLN A 1 83 ? -17.031 50.562 10.336 1 68.69 83 GLN A C 1
ATOM 669 O O . GLN A 1 83 ? -16.641 50.844 9.203 1 68.69 83 GLN A O 1
ATOM 674 N N . PRO A 1 84 ? -18.234 50.562 10.5 1 65 84 PRO A N 1
ATOM 675 C CA . PRO A 1 84 ? -19.078 51.469 9.742 1 65 84 PRO A CA 1
ATOM 676 C C . PRO A 1 84 ? -18.516 52.906 9.695 1 65 84 PRO A C 1
ATOM 678 O O . PRO A 1 84 ? -17.766 53.281 10.586 1 65 84 PRO A O 1
ATOM 681 N N . ALA A 1 85 ? -18.422 53.688 8.516 1 58.31 85 ALA A N 1
ATOM 682 C CA . ALA A 1 85 ? -18.125 55.094 8.352 1 58.31 85 ALA A CA 1
ATOM 683 C C . ALA A 1 85 ? -18.625 55.906 9.547 1 58.31 85 ALA A C 1
ATOM 685 O O . ALA A 1 85 ? -19.812 55.938 9.844 1 58.31 85 ALA A O 1
ATOM 686 N N . ARG A 1 86 ? -18.094 56.031 10.484 1 60.97 86 ARG A N 1
ATOM 687 C CA . ARG A 1 86 ? -18.531 57.031 11.469 1 60.97 86 ARG A CA 1
ATOM 688 C C . ARG A 1 86 ? -18.734 58.375 10.82 1 60.97 86 ARG A C 1
ATOM 690 O O . ARG A 1 86 ? -17.859 58.875 10.117 1 60.97 86 ARG A O 1
ATOM 697 N N . LYS A 1 87 ? -19.812 58.5 10.352 1 58.16 87 LYS A N 1
ATOM 698 C CA . LYS A 1 87 ? -20.219 59.844 9.922 1 58.16 87 LYS A CA 1
ATOM 699 C C . LYS A 1 87 ? -19.641 60.906 10.852 1 58.16 87 LYS A C 1
ATOM 701 O O . LYS A 1 87 ? -19.859 60.875 12.062 1 58.16 87 LYS A O 1
ATOM 706 N N . ARG A 1 88 ? -18.703 61.688 10.391 1 49.31 88 ARG A N 1
ATOM 707 C CA . ARG A 1 88 ? -18.703 63.031 10.922 1 49.31 88 ARG A CA 1
ATOM 708 C C . ARG A 1 88 ? -19.969 63.781 10.5 1 49.31 88 ARG A C 1
ATOM 710 O O . ARG A 1 88 ? -20.5 63.531 9.414 1 49.31 88 ARG A O 1
ATOM 717 N N . MET B 1 1 ? -10.344 2.232 -6.613 1 66.69 1 MET B N 1
ATOM 718 C CA . MET B 1 1 ? -9.391 2.482 -7.691 1 66.69 1 MET B CA 1
ATOM 719 C C . MET B 1 1 ? -8.578 1.231 -8 1 66.69 1 MET B C 1
ATOM 721 O O . MET B 1 1 ? -8.328 0.415 -7.113 1 66.69 1 MET B O 1
ATOM 725 N N . ALA B 1 2 ? -8.414 0.894 -9.281 1 81.69 2 ALA B N 1
ATOM 726 C CA . ALA B 1 2 ? -7.719 -0.317 -9.703 1 81.69 2 ALA B CA 1
ATOM 727 C C . ALA B 1 2 ? -6.207 -0.161 -9.539 1 81.69 2 ALA B C 1
ATOM 729 O O . ALA B 1 2 ? -5.645 0.879 -9.891 1 81.69 2 ALA B O 1
ATOM 730 N N . ILE B 1 3 ? -5.578 -1.089 -8.852 1 94.06 3 ILE B N 1
ATOM 731 C CA . ILE B 1 3 ? -4.129 -1.091 -8.688 1 94.06 3 ILE B CA 1
ATOM 732 C C . ILE B 1 3 ? -3.459 -1.521 -9.992 1 94.06 3 ILE B C 1
ATOM 734 O O . ILE B 1 3 ? -3.811 -2.555 -10.562 1 94.06 3 ILE B O 1
ATOM 738 N N . GLU B 1 4 ? -2.639 -0.6 -10.445 1 92.44 4 GLU B N 1
ATOM 739 C CA . GLU B 1 4 ? -1.894 -0.901 -11.664 1 92.44 4 GLU B CA 1
ATOM 740 C C . GLU B 1 4 ? -0.388 -0.819 -11.422 1 92.44 4 GLU B C 1
ATOM 742 O O . GLU B 1 4 ? 0.103 0.161 -10.859 1 92.44 4 GLU B O 1
ATOM 747 N N . LEU B 1 5 ? 0.273 -1.835 -11.953 1 95.31 5 LEU B N 1
ATOM 748 C CA . LEU B 1 5 ? 1.729 -1.833 -11.867 1 95.31 5 LEU B CA 1
ATOM 749 C C . LEU B 1 5 ? 2.346 -1.154 -13.086 1 95.31 5 LEU B C 1
ATOM 751 O O . LEU B 1 5 ? 1.868 -1.332 -14.203 1 95.31 5 LEU B O 1
ATOM 755 N N . GLU B 1 6 ? 3.379 -0.396 -12.75 1 94.88 6 GLU B N 1
ATOM 756 C CA . GLU B 1 6 ? 4.148 0.142 -13.867 1 94.88 6 GLU B CA 1
ATOM 757 C C . GLU B 1 6 ? 4.699 -0.977 -14.75 1 94.88 6 GLU B C 1
ATOM 759 O O . GLU B 1 6 ? 4.961 -2.082 -14.266 1 94.88 6 GLU B O 1
ATOM 764 N N . ARG B 1 7 ? 4.902 -0.658 -15.945 1 96.06 7 ARG B N 1
ATOM 765 C CA . ARG B 1 7 ? 5.301 -1.646 -16.938 1 96.06 7 ARG B CA 1
ATOM 766 C C . ARG B 1 7 ? 6.578 -2.363 -16.531 1 96.06 7 ARG B C 1
ATOM 768 O O . ARG B 1 7 ? 6.664 -3.592 -16.594 1 96.06 7 ARG B O 1
ATOM 775 N N . ASP B 1 8 ? 7.609 -1.59 -16.156 1 97.06 8 ASP B N 1
ATOM 776 C CA . ASP B 1 8 ? 8.891 -2.182 -15.766 1 97.06 8 ASP B CA 1
ATOM 777 C C . ASP B 1 8 ? 8.727 -3.113 -14.57 1 97.06 8 ASP B C 1
ATOM 779 O O . ASP B 1 8 ? 9.32 -4.191 -14.523 1 97.06 8 ASP B O 1
ATOM 783 N N . VAL B 1 9 ? 7.93 -2.717 -13.602 1 97.19 9 VAL B N 1
ATOM 784 C CA . VAL B 1 9 ? 7.676 -3.523 -12.406 1 97.19 9 VAL B CA 1
ATOM 785 C C . VAL B 1 9 ? 6.93 -4.797 -12.797 1 97.19 9 VAL B C 1
ATOM 787 O O . VAL B 1 9 ? 7.25 -5.887 -12.32 1 97.19 9 VAL B O 1
ATOM 790 N N . ARG B 1 10 ? 5.965 -4.629 -13.633 1 97.88 10 ARG B N 1
ATOM 791 C CA . ARG B 1 10 ? 5.191 -5.773 -14.109 1 97.88 10 ARG B CA 1
ATOM 792 C C . ARG B 1 10 ? 6.094 -6.797 -14.797 1 97.88 10 ARG B C 1
ATOM 794 O O . ARG B 1 10 ? 5.996 -7.996 -14.523 1 97.88 10 ARG B O 1
ATOM 801 N N . ASP B 1 11 ? 6.922 -6.379 -15.703 1 98.06 11 ASP B N 1
ATOM 802 C CA . ASP B 1 11 ? 7.82 -7.27 -16.422 1 98.06 11 ASP B CA 1
ATOM 803 C C . ASP B 1 11 ? 8.758 -8 -15.469 1 98.06 11 ASP B C 1
ATOM 805 O O . ASP B 1 11 ? 9 -9.203 -15.625 1 98.06 11 ASP B O 1
ATOM 809 N N . ARG B 1 12 ? 9.258 -7.273 -14.578 1 98.19 12 ARG B N 1
ATOM 810 C CA . ARG B 1 12 ? 10.148 -7.883 -13.594 1 98.19 12 ARG B CA 1
ATOM 811 C C . ARG B 1 12 ? 9.398 -8.906 -12.742 1 98.19 12 ARG B C 1
ATOM 813 O O . ARG B 1 12 ? 9.945 -9.969 -12.414 1 98.19 12 ARG B O 1
ATOM 820 N N . ALA B 1 13 ? 8.195 -8.562 -12.375 1 98.5 13 ALA B N 1
ATOM 821 C CA . ALA B 1 13 ? 7.371 -9.484 -11.602 1 98.5 13 ALA B CA 1
ATOM 822 C C . ALA B 1 13 ? 7.117 -10.773 -12.375 1 98.5 13 ALA B C 1
ATOM 824 O O . ALA B 1 13 ? 7.195 -11.867 -11.812 1 98.5 13 ALA B O 1
ATOM 825 N N . ILE B 1 14 ? 6.82 -10.633 -13.641 1 98.62 14 ILE B N 1
ATOM 826 C CA . ILE B 1 14 ? 6.543 -11.789 -14.484 1 98.62 14 ILE B CA 1
ATOM 827 C C . ILE B 1 14 ? 7.789 -12.672 -14.57 1 98.62 14 ILE B C 1
ATOM 829 O O . ILE B 1 14 ? 7.703 -13.898 -14.422 1 98.62 14 ILE B O 1
ATOM 833 N N . ALA B 1 15 ? 8.945 -12.023 -14.781 1 98.56 15 ALA B N 1
ATOM 834 C CA . ALA B 1 15 ? 10.203 -12.766 -14.859 1 98.56 15 ALA B CA 1
ATOM 835 C C . ALA B 1 15 ? 10.492 -13.492 -13.547 1 98.56 15 ALA B C 1
ATOM 837 O O . ALA B 1 15 ? 10.906 -14.656 -13.547 1 98.56 15 ALA B O 1
ATOM 838 N N . SER B 1 16 ? 10.273 -12.828 -12.484 1 98.62 16 SER B N 1
ATOM 839 C CA . SER B 1 16 ? 10.5 -13.422 -11.172 1 98.62 16 SER B CA 1
ATOM 840 C C . SER B 1 16 ? 9.539 -14.578 -10.914 1 98.62 16 SER B C 1
ATOM 842 O O . SER B 1 16 ? 9.938 -15.609 -10.367 1 98.62 16 SER B O 1
ATOM 844 N N . LEU B 1 17 ? 8.297 -14.391 -11.297 1 98.12 17 LEU B N 1
ATOM 845 C CA . LEU B 1 17 ? 7.285 -15.438 -11.156 1 98.12 17 LEU B CA 1
ATOM 846 C C . LEU B 1 17 ? 7.66 -16.672 -11.977 1 98.12 17 LEU B C 1
ATOM 848 O O . LEU B 1 17 ? 7.535 -17.797 -11.5 1 98.12 17 LEU B O 1
ATOM 852 N N . GLN B 1 18 ? 8.133 -16.484 -13.188 1 98.56 18 GLN B N 1
ATOM 853 C CA . GLN B 1 18 ? 8.562 -17.594 -14.039 1 98.56 18 GLN B CA 1
ATOM 854 C C . GLN B 1 18 ? 9.734 -18.344 -13.406 1 98.56 18 GLN B C 1
ATOM 856 O O . GLN B 1 18 ? 9.773 -19.578 -13.414 1 98.56 18 GLN B O 1
ATOM 861 N N . ARG B 1 19 ? 10.656 -17.594 -12.891 1 98.44 19 ARG B N 1
ATOM 862 C CA . ARG B 1 19 ? 11.789 -18.203 -1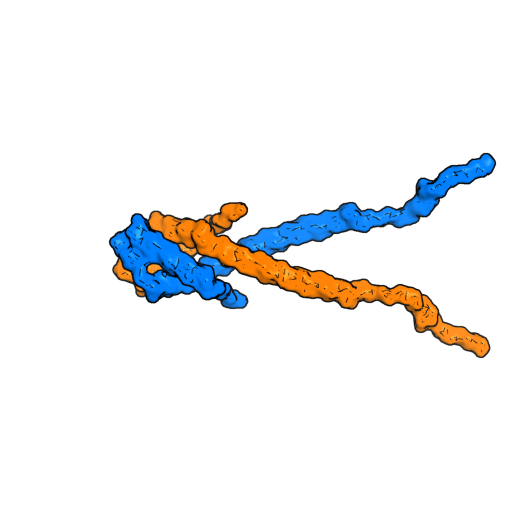2.219 1 98.44 19 ARG B CA 1
ATOM 863 C C . ARG B 1 19 ? 11.336 -19.016 -11.008 1 98.44 19 ARG B C 1
ATOM 865 O O . ARG B 1 19 ? 11.844 -20.125 -10.773 1 98.44 19 ARG B O 1
ATOM 872 N N . TYR B 1 20 ? 10.398 -18.484 -10.25 1 98.5 20 TYR B N 1
ATOM 873 C CA . TYR B 1 20 ? 9.867 -19.188 -9.086 1 98.5 20 TYR B CA 1
ATOM 874 C C . TYR B 1 20 ? 9.297 -20.547 -9.492 1 98.5 20 TYR B C 1
ATOM 876 O O . TYR B 1 20 ? 9.562 -21.547 -8.836 1 98.5 20 TYR B O 1
ATOM 884 N N . PHE B 1 21 ? 8.516 -20.594 -10.539 1 98 21 PHE B N 1
ATOM 885 C CA . PHE B 1 21 ? 7.891 -21.844 -10.977 1 98 21 PHE B CA 1
ATOM 886 C C . PHE B 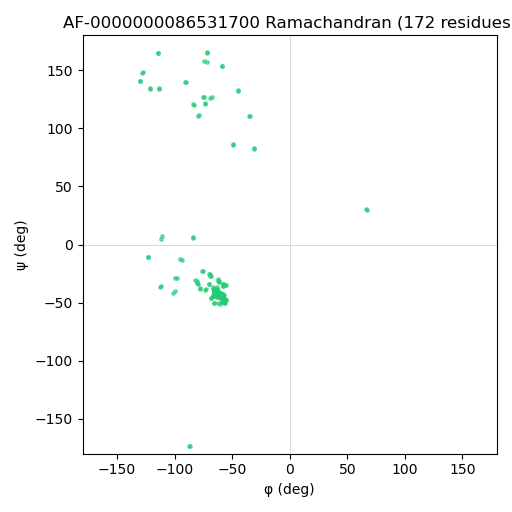1 21 ? 8.945 -22.828 -11.453 1 98 21 PHE B C 1
ATOM 888 O O . PHE B 1 21 ? 8.828 -24.031 -11.203 1 98 21 PHE B O 1
ATOM 895 N N . THR B 1 22 ? 9.977 -22.359 -12.156 1 97.69 22 THR B N 1
ATOM 896 C CA . THR B 1 22 ? 11.055 -23.219 -12.633 1 97.69 22 THR B CA 1
ATOM 897 C C . THR B 1 22 ? 11.781 -23.875 -11.453 1 97.69 22 THR B C 1
ATOM 899 O O . THR B 1 22 ? 12.141 -25.047 -11.516 1 97.69 22 THR B O 1
ATOM 902 N N . GLU B 1 23 ? 11.836 -23.188 -10.328 1 97.56 23 GLU B N 1
ATOM 903 C CA . GLU B 1 23 ? 12.672 -23.641 -9.227 1 97.56 23 GLU B CA 1
ATOM 904 C C . GLU B 1 23 ? 11.852 -24.375 -8.172 1 97.56 23 GLU B C 1
ATOM 906 O O . GLU B 1 23 ? 12.352 -25.281 -7.496 1 97.56 23 GLU B O 1
ATOM 911 N N . ASN B 1 24 ? 10.562 -24 -8.07 1 96.5 24 ASN B N 1
ATOM 912 C CA . ASN B 1 24 ? 9.844 -24.453 -6.883 1 96.5 24 ASN B CA 1
ATOM 913 C C . ASN B 1 24 ? 8.594 -25.25 -7.25 1 96.5 24 ASN B C 1
ATOM 915 O O . ASN B 1 24 ? 7.965 -25.859 -6.383 1 96.5 24 ASN B O 1
ATOM 919 N N . MET B 1 25 ? 8.234 -25.219 -8.492 1 94.38 25 MET B N 1
ATOM 920 C CA . MET B 1 25 ? 7.012 -25.891 -8.906 1 94.38 25 MET B CA 1
ATOM 921 C C . MET B 1 25 ? 7.32 -27.062 -9.844 1 94.38 25 MET B C 1
ATOM 923 O O . MET B 1 25 ? 8.422 -27.156 -10.383 1 94.38 25 MET B O 1
ATOM 927 N N . ASP B 1 26 ? 6.32 -27.906 -10.016 1 91.88 26 ASP B N 1
ATOM 928 C CA . ASP B 1 26 ? 6.508 -29.109 -10.82 1 91.88 26 ASP B CA 1
ATOM 929 C C . ASP B 1 26 ? 6.652 -28.75 -12.305 1 91.88 26 ASP B C 1
ATOM 931 O O . ASP B 1 26 ? 7.383 -29.422 -13.039 1 91.88 26 ASP B O 1
ATOM 935 N N . GLU B 1 27 ? 5.984 -27.75 -12.727 1 92.81 27 GLU B N 1
ATOM 936 C CA . GLU B 1 27 ? 6.012 -27.344 -14.125 1 92.81 27 GLU B CA 1
ATOM 937 C C . GLU B 1 27 ? 6.289 -25.844 -14.25 1 92.81 27 GLU B C 1
ATOM 939 O O . GLU B 1 27 ? 5.75 -25.047 -13.484 1 92.81 27 GLU B O 1
ATOM 944 N N . PRO B 1 28 ? 7.117 -25.578 -15.281 1 96.12 28 PRO B N 1
ATOM 945 C CA . PRO B 1 28 ? 7.312 -24.141 -15.562 1 96.12 28 PRO B CA 1
ATOM 946 C C . PRO B 1 28 ? 6.082 -23.5 -16.172 1 96.12 28 PRO B C 1
ATOM 948 O O . PRO B 1 28 ? 5.148 -24.188 -16.578 1 96.12 28 PRO B O 1
ATOM 951 N N . ILE B 1 29 ? 6.066 -22.125 -16.172 1 96.75 29 ILE B N 1
ATOM 952 C CA . ILE B 1 29 ? 4.977 -21.391 -16.812 1 96.75 29 ILE B CA 1
ATOM 953 C C . ILE B 1 29 ? 5.551 -20.359 -17.781 1 96.75 29 ILE B C 1
ATOM 955 O O . ILE B 1 29 ? 6.656 -19.859 -17.578 1 96.75 29 ILE B O 1
ATOM 959 N N . GLY B 1 30 ? 4.832 -20.094 -18.875 1 96.25 30 GLY B N 1
ATOM 960 C CA . GLY B 1 30 ? 5.234 -19.078 -19.828 1 96.25 30 GLY B CA 1
ATOM 961 C C . GLY B 1 30 ? 4.742 -17.688 -19.469 1 96.25 30 GLY B C 1
ATOM 962 O O . GLY B 1 30 ? 4.199 -17.484 -18.375 1 96.25 30 GLY B O 1
ATOM 963 N N . ASN B 1 31 ? 4.961 -16.75 -20.375 1 97.56 31 ASN B N 1
ATOM 964 C CA . ASN B 1 31 ? 4.652 -15.344 -20.156 1 97.56 31 ASN B CA 1
ATOM 965 C C . ASN B 1 31 ? 3.158 -15.125 -19.953 1 97.56 31 ASN B C 1
ATOM 967 O O . ASN B 1 31 ? 2.752 -14.383 -19.047 1 97.56 31 ASN B O 1
ATOM 971 N N . ILE B 1 32 ? 2.369 -15.789 -20.703 1 96.81 32 ILE B N 1
ATOM 972 C CA . ILE B 1 32 ? 0.922 -15.609 -20.641 1 96.81 32 ILE B CA 1
ATOM 973 C C . ILE B 1 32 ? 0.392 -16.078 -19.297 1 96.81 32 ILE B C 1
ATOM 975 O O . ILE B 1 32 ? -0.331 -15.336 -18.609 1 96.81 32 I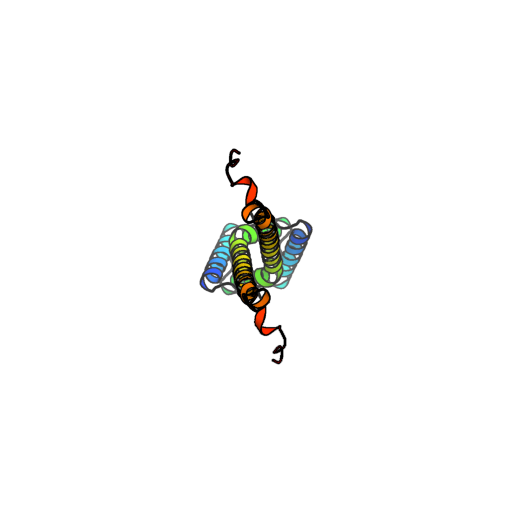LE B O 1
ATOM 979 N N . GLN B 1 33 ? 0.736 -17.281 -18.828 1 97.38 33 GLN B N 1
ATOM 980 C CA . GLN B 1 33 ? 0.293 -17.859 -17.562 1 97.38 33 GLN B CA 1
ATOM 981 C C . GLN B 1 33 ? 0.8 -17.016 -16.375 1 97.38 33 GLN B C 1
ATOM 983 O O . GLN B 1 33 ? 0.063 -16.781 -15.422 1 97.38 33 GLN B O 1
ATOM 988 N N . ALA B 1 34 ? 2.076 -16.625 -16.531 1 98.19 34 ALA B N 1
ATOM 989 C CA . ALA B 1 34 ? 2.658 -15.789 -15.484 1 98.19 34 ALA B CA 1
ATOM 990 C C . ALA B 1 34 ? 1.911 -14.461 -15.367 1 98.19 34 ALA B C 1
ATOM 992 O O . ALA B 1 34 ? 1.654 -13.984 -14.258 1 98.19 34 ALA B O 1
ATOM 993 N N . GLY B 1 35 ? 1.589 -13.859 -16.516 1 98.12 35 GLY B N 1
ATOM 994 C CA . GLY B 1 35 ? 0.833 -12.617 -16.531 1 98.12 35 GLY B CA 1
ATOM 995 C C . GLY B 1 35 ? -0.554 -12.75 -15.93 1 98.12 35 GLY B C 1
ATOM 996 O O . GLY B 1 35 ? -1.008 -11.867 -15.195 1 98.12 35 GLY B O 1
ATOM 997 N N . ALA B 1 36 ? -1.237 -13.82 -16.25 1 98.31 36 ALA B N 1
ATOM 998 C CA . ALA B 1 36 ? -2.578 -14.062 -15.727 1 98.31 36 ALA B CA 1
ATOM 999 C C . ALA B 1 36 ? -2.547 -14.258 -14.211 1 98.31 36 ALA B C 1
ATOM 1001 O O . ALA B 1 36 ? -3.402 -13.734 -13.492 1 98.31 36 ALA B O 1
ATOM 1002 N N . LEU B 1 37 ? -1.566 -15.016 -13.781 1 98.19 37 LEU B N 1
ATOM 1003 C CA . LEU B 1 37 ? -1.427 -15.234 -12.344 1 98.19 37 LEU B CA 1
ATOM 1004 C C . LEU B 1 37 ? -1.105 -13.93 -11.625 1 98.19 37 LEU B C 1
ATOM 1006 O O . LEU B 1 37 ? -1.647 -13.656 -10.547 1 98.19 37 LEU B O 1
ATOM 1010 N N . LEU B 1 38 ? -0.204 -13.125 -12.188 1 98.38 38 LEU B N 1
ATOM 1011 C CA . LEU B 1 38 ? 0.102 -11.82 -11.625 1 98.38 38 LEU B CA 1
ATOM 1012 C C . LEU B 1 38 ? -1.146 -10.945 -11.57 1 98.38 38 LEU B C 1
ATOM 1014 O O . LEU B 1 38 ? -1.385 -10.25 -10.578 1 98.38 38 LEU B O 1
ATOM 1018 N N . HIS B 1 39 ? -1.903 -10.953 -12.625 1 97.88 39 HIS B N 1
ATOM 1019 C CA . HIS B 1 39 ? -3.146 -10.195 -12.672 1 97.88 39 HIS B CA 1
ATOM 1020 C C . HIS B 1 39 ? -4.098 -10.617 -11.562 1 97.88 39 HIS B C 1
ATOM 1022 O O . HIS B 1 39 ? -4.711 -9.773 -10.906 1 97.88 39 HIS B O 1
ATOM 1028 N N . PHE B 1 40 ? -4.203 -11.891 -11.391 1 98.31 40 PHE B N 1
ATOM 1029 C CA . PHE B 1 40 ? -5.008 -12.43 -10.297 1 98.31 40 PHE B CA 1
ATOM 1030 C C . PHE B 1 40 ? -4.539 -11.875 -8.961 1 98.31 40 PHE B C 1
ATOM 1032 O O . PHE B 1 40 ? -5.352 -11.406 -8.156 1 98.31 40 PHE B O 1
ATOM 1039 N N . PHE B 1 41 ? -3.234 -11.938 -8.688 1 97.88 41 PHE B N 1
ATOM 1040 C CA . PHE B 1 41 ? -2.689 -11.438 -7.43 1 97.88 41 PHE B CA 1
ATOM 1041 C C . PHE B 1 41 ? -3.023 -9.961 -7.2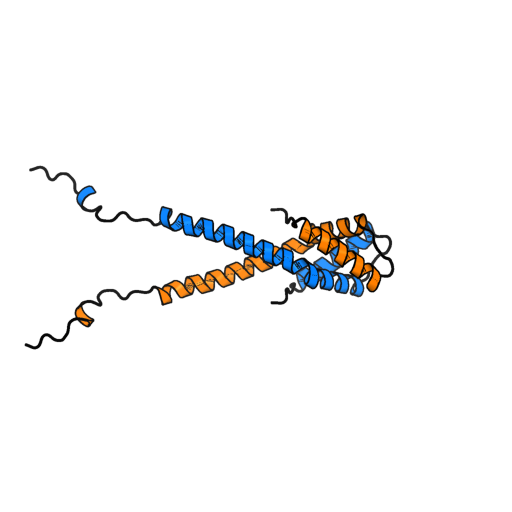5 1 97.88 41 PHE B C 1
ATOM 1043 O O . PHE B 1 41 ? -3.439 -9.539 -6.172 1 97.88 41 PHE B O 1
ATOM 1050 N N . VAL B 1 42 ? -2.791 -9.164 -8.289 1 97.88 42 VAL B N 1
ATOM 1051 C CA . VAL B 1 42 ? -2.971 -7.719 -8.219 1 97.88 42 VAL B CA 1
ATOM 1052 C C . VAL B 1 42 ? -4.438 -7.395 -7.949 1 97.88 42 VAL B C 1
ATOM 1054 O O . VAL B 1 42 ? -4.742 -6.492 -7.168 1 97.88 42 VAL B O 1
ATOM 1057 N N . GLU B 1 43 ? -5.371 -8.18 -8.523 1 97.31 43 GLU B N 1
ATOM 1058 C CA . GLU B 1 43 ? -6.801 -7.926 -8.367 1 97.31 43 GLU B CA 1
ATOM 1059 C C . GLU B 1 43 ? -7.316 -8.453 -7.031 1 97.31 43 GLU B C 1
ATOM 1061 O O . GLU B 1 43 ? -8.164 -7.828 -6.395 1 97.31 43 GLU B O 1
ATOM 1066 N N . GLU B 1 44 ? -6.738 -9.508 -6.602 1 97.31 44 GLU B N 1
ATOM 1067 C CA . GLU B 1 44 ? -7.352 -10.258 -5.512 1 97.31 44 GLU B CA 1
ATOM 1068 C C . GLU B 1 44 ? -6.668 -9.953 -4.18 1 97.31 44 GLU B C 1
ATOM 1070 O O . GLU B 1 44 ? -7.336 -9.805 -3.154 1 97.31 44 GLU B O 1
ATOM 1075 N N . ILE B 1 45 ? -5.379 -9.875 -4.184 1 97.25 45 ILE B N 1
ATOM 1076 C CA . ILE B 1 45 ? -4.633 -9.867 -2.928 1 97.25 45 ILE B CA 1
ATOM 1077 C C . ILE B 1 45 ? -3.994 -8.492 -2.717 1 97.25 45 ILE B C 1
ATOM 1079 O O . ILE B 1 45 ? -3.965 -7.98 -1.595 1 97.25 45 ILE B O 1
ATOM 1083 N N . ALA B 1 46 ? -3.564 -7.867 -3.736 1 97.75 46 ALA B N 1
ATOM 1084 C CA . ALA B 1 46 ? -2.834 -6.605 -3.672 1 97.75 46 ALA B CA 1
ATOM 1085 C C . ALA B 1 46 ? -3.641 -5.543 -2.932 1 97.75 46 ALA B C 1
ATOM 1087 O O . ALA B 1 46 ? -3.072 -4.695 -2.238 1 97.75 46 ALA B O 1
ATOM 1088 N N . PRO B 1 47 ? -4.961 -5.535 -3.064 1 98 47 PRO B N 1
ATOM 1089 C CA . PRO B 1 47 ? -5.719 -4.527 -2.318 1 98 47 PRO B CA 1
ATOM 1090 C C . PRO B 1 47 ? -5.48 -4.602 -0.812 1 98 47 PRO B C 1
ATOM 1092 O O . PRO B 1 47 ? -5.477 -3.574 -0.132 1 98 47 PRO B O 1
ATOM 1095 N N . ALA B 1 48 ? -5.305 -5.785 -0.292 1 97.56 48 ALA B N 1
ATOM 1096 C CA . ALA B 1 48 ? -5.023 -5.918 1.135 1 97.56 48 ALA B CA 1
ATOM 1097 C C . ALA B 1 48 ? -3.691 -5.27 1.495 1 97.56 48 ALA B C 1
ATOM 1099 O O . ALA B 1 48 ? -3.57 -4.629 2.541 1 97.56 48 ALA B O 1
ATOM 1100 N N . ILE B 1 49 ? -2.719 -5.375 0.69 1 97.88 49 ILE B N 1
ATOM 1101 C CA . ILE B 1 49 ? -1.403 -4.777 0.887 1 97.88 49 ILE B CA 1
ATOM 1102 C C . ILE B 1 49 ? -1.505 -3.258 0.777 1 97.88 49 ILE B C 1
ATOM 1104 O O . ILE B 1 49 ? -0.925 -2.529 1.587 1 97.88 49 ILE B O 1
ATOM 1108 N N . TYR B 1 50 ? -2.223 -2.83 -0.279 1 98 50 TYR B N 1
ATOM 1109 C CA . TYR B 1 50 ? -2.457 -1.408 -0.497 1 98 50 TYR B CA 1
ATOM 1110 C C . TYR B 1 50 ? -3.09 -0.764 0.731 1 98 50 TYR B C 1
ATOM 1112 O O . TYR B 1 50 ? -2.596 0.248 1.232 1 98 50 TYR B O 1
ATOM 1120 N N . ASN B 1 51 ? -4.121 -1.394 1.253 1 97.56 51 ASN B N 1
ATOM 1121 C CA . ASN B 1 51 ? -4.836 -0.876 2.414 1 97.56 51 ASN B CA 1
ATOM 1122 C C . ASN B 1 51 ? -3.959 -0.883 3.664 1 97.56 51 ASN B C 1
ATOM 1124 O O . ASN B 1 51 ? -4.059 0.012 4.504 1 97.56 51 ASN B O 1
ATOM 1128 N N . LEU B 1 52 ? -3.174 -1.884 3.809 1 96.94 52 LEU B N 1
ATOM 1129 C CA . LEU B 1 52 ? -2.225 -1.938 4.914 1 96.94 52 LEU B CA 1
ATOM 1130 C C . LEU B 1 52 ? -1.266 -0.753 4.867 1 96.94 52 LEU B C 1
ATOM 1132 O O . LEU B 1 52 ? -1 -0.124 5.895 1 96.94 52 LEU B O 1
ATOM 1136 N N . ALA B 1 53 ? -0.733 -0.455 3.688 1 97.38 53 ALA B N 1
ATOM 1137 C CA . ALA B 1 53 ? 0.176 0.674 3.51 1 97.38 53 ALA B CA 1
ATOM 1138 C C . ALA B 1 53 ? -0.505 1.99 3.875 1 97.38 53 ALA B C 1
ATOM 1140 O O . ALA B 1 53 ? 0.095 2.846 4.531 1 97.38 53 ALA B O 1
ATOM 1141 N N . ILE B 1 54 ? -1.755 2.145 3.428 1 97.5 54 ILE B N 1
ATOM 1142 C CA . ILE B 1 54 ? -2.521 3.35 3.73 1 97.5 54 ILE B CA 1
ATOM 1143 C C . ILE B 1 54 ? -2.703 3.479 5.242 1 97.5 54 ILE B C 1
ATOM 1145 O O . ILE B 1 54 ? -2.525 4.562 5.805 1 97.5 54 ILE B O 1
ATOM 1149 N N . ALA B 1 55 ? -3.045 2.396 5.902 1 96.94 55 ALA B N 1
ATOM 1150 C CA . ALA B 1 55 ? -3.223 2.404 7.352 1 96.94 55 ALA B CA 1
ATOM 1151 C C . ALA B 1 55 ? -1.929 2.793 8.062 1 96.94 55 ALA B C 1
ATOM 1153 O O . ALA B 1 55 ? -1.947 3.578 9.016 1 96.94 55 ALA B O 1
ATOM 1154 N N . ASP B 1 56 ? -0.833 2.24 7.641 1 96.25 56 ASP B N 1
ATOM 1155 C CA . ASP B 1 56 ? 0.472 2.588 8.195 1 96.25 56 ASP B CA 1
ATOM 1156 C C . ASP B 1 56 ? 0.763 4.078 8.023 1 96.25 56 ASP B C 1
ATOM 1158 O O . ASP B 1 56 ? 1.23 4.734 8.961 1 96.25 56 ASP B O 1
ATOM 1162 N N . ALA B 1 57 ? 0.53 4.582 6.805 1 96.19 57 ALA B N 1
ATOM 1163 C CA . ALA B 1 57 ? 0.732 6.004 6.527 1 96.19 57 ALA B CA 1
ATOM 1164 C C . ALA B 1 57 ? -0.131 6.871 7.441 1 96.19 57 ALA B C 1
ATOM 1166 O O . ALA B 1 57 ? 0.336 7.879 7.973 1 96.19 57 ALA B O 1
ATOM 1167 N N . GLN B 1 58 ? -1.373 6.512 7.578 1 96.69 58 GLN B N 1
ATOM 1168 C CA . GLN B 1 58 ? -2.299 7.246 8.438 1 96.69 58 GLN B CA 1
ATOM 1169 C C . GLN B 1 58 ? -1.788 7.301 9.875 1 96.69 58 GLN B C 1
ATOM 1171 O O . GLN B 1 58 ? -1.809 8.359 10.508 1 96.69 58 GLN B O 1
ATOM 1176 N N . GLN B 1 59 ? -1.327 6.164 10.383 1 96.31 59 GLN B N 1
ATOM 1177 C CA . GLN B 1 59 ? -0.811 6.109 11.75 1 96.31 59 GLN B CA 1
ATOM 1178 C C . GLN B 1 59 ? 0.415 7 11.914 1 96.31 59 GLN B C 1
ATOM 1180 O O . GLN B 1 59 ? 0.531 7.73 12.898 1 96.31 59 GLN B O 1
ATOM 1185 N N . SER B 1 60 ? 1.276 6.973 10.891 1 95.25 60 SER B N 1
ATOM 1186 C CA . SER B 1 60 ? 2.477 7.801 10.922 1 95.25 60 SER B CA 1
ATOM 1187 C C . SER B 1 60 ? 2.127 9.281 10.891 1 95.25 60 SER B C 1
ATOM 1189 O O . SER B 1 60 ? 2.705 10.078 11.625 1 95.25 60 SER B O 1
ATOM 1191 N N . LEU B 1 61 ? 1.156 9.648 10.078 1 94 61 LEU B N 1
ATOM 1192 C CA . LEU B 1 61 ? 0.724 11.039 9.945 1 94 61 LEU B CA 1
ATOM 1193 C C . LEU B 1 61 ? 0.078 11.531 11.234 1 94 61 LEU B C 1
ATOM 1195 O O . LEU B 1 61 ? 0.327 12.656 11.672 1 94 61 LEU B O 1
ATOM 1199 N N . HIS B 1 62 ? -0.768 10.695 11.812 1 93.75 62 HIS B N 1
ATOM 1200 C CA . HIS B 1 62 ? -1.4 11.07 13.07 1 93.75 62 HIS B CA 1
ATOM 1201 C C . HIS B 1 62 ? -0.357 11.375 14.141 1 93.75 62 HIS B C 1
ATOM 1203 O O . HIS B 1 62 ? -0.489 12.359 14.875 1 93.75 62 HIS B O 1
ATOM 1209 N N . ALA B 1 63 ? 0.695 10.547 14.234 1 92.5 63 ALA B N 1
ATOM 1210 C CA . ALA B 1 63 ? 1.768 10.758 15.203 1 92.5 63 ALA B CA 1
ATOM 1211 C C . ALA B 1 63 ? 2.49 12.078 14.945 1 92.5 63 ALA B C 1
ATOM 1213 O O . ALA B 1 63 ? 2.76 12.836 15.883 1 92.5 63 ALA B O 1
ATOM 1214 N N . ARG B 1 64 ? 2.727 12.461 13.711 1 91.12 64 ARG B N 1
ATOM 1215 C CA . ARG B 1 64 ? 3.453 13.68 13.352 1 91.12 64 ARG B CA 1
ATOM 1216 C C . ARG B 1 64 ? 2.605 14.914 13.609 1 91.12 64 ARG B C 1
ATOM 1218 O O . ARG B 1 64 ? 3.115 15.945 14.07 1 91.12 64 ARG B O 1
ATOM 1225 N N . VAL B 1 65 ? 1.347 14.805 13.328 1 90.19 65 VAL B N 1
ATOM 1226 C CA . VAL B 1 65 ? 0.424 15.914 13.555 1 90.19 65 VAL B CA 1
ATOM 1227 C C . VAL B 1 65 ? 0.308 16.188 15.055 1 90.19 65 VAL B C 1
ATOM 1229 O O . VAL B 1 65 ? 0.289 17.359 15.469 1 90.19 65 VAL B O 1
ATOM 1232 N N . THR B 1 66 ? 0.254 15.141 15.859 1 90.88 66 THR B N 1
ATOM 1233 C CA . THR B 1 66 ? 0.206 15.297 17.312 1 90.88 66 THR B CA 1
ATOM 1234 C C . THR B 1 66 ? 1.466 15.984 17.828 1 90.88 66 THR B C 1
ATOM 1236 O O . THR B 1 66 ? 1.402 16.797 18.75 1 90.88 66 THR B O 1
ATOM 1239 N N . GLU B 1 67 ? 2.539 15.789 17.156 1 92.12 67 GLU B N 1
ATOM 1240 C CA . GLU B 1 67 ? 3.824 16.359 17.547 1 92.12 67 GLU B CA 1
ATOM 1241 C C . GLU B 1 67 ? 3.895 17.844 17.203 1 92.12 67 GLU B C 1
ATOM 1243 O O . GLU B 1 67 ? 4.691 18.594 17.781 1 92.12 67 GLU B O 1
ATOM 1248 N N . LEU B 1 68 ? 3.102 18.297 16.266 1 89.31 68 LEU B N 1
ATOM 1249 C CA . LEU B 1 68 ? 3.08 19.703 15.859 1 89.31 68 LEU B CA 1
ATOM 1250 C C . LEU B 1 68 ? 2.709 20.594 17.031 1 89.31 68 LEU B C 1
ATOM 1252 O O . LEU B 1 68 ? 3.258 21.688 17.188 1 89.31 68 LEU B O 1
ATOM 1256 N N . ASP B 1 69 ? 1.746 20.156 17.75 1 84.12 69 ASP B N 1
ATOM 1257 C CA . ASP B 1 69 ? 1.34 20.953 18.906 1 84.12 69 ASP B CA 1
ATOM 1258 C C . ASP B 1 69 ? 2.508 21.156 19.875 1 84.12 69 ASP B C 1
ATOM 1260 O O . ASP B 1 69 ? 2.672 22.234 20.438 1 84.12 69 ASP B O 1
ATOM 1264 N N . ILE B 1 70 ? 3.352 20.125 19.938 1 86.25 70 ILE B N 1
ATOM 1265 C CA . ILE B 1 70 ? 4.5 20.188 20.828 1 86.25 70 ILE B CA 1
ATOM 1266 C C . ILE B 1 70 ? 5.594 21.047 20.219 1 86.25 70 ILE B C 1
ATOM 1268 O O . ILE B 1 70 ? 6.164 21.906 20.891 1 86.25 70 ILE B O 1
ATOM 1272 N N . GLU B 1 71 ? 5.809 20.984 18.953 1 90.5 71 GLU B N 1
ATOM 1273 C CA . GLU B 1 71 ? 6.902 21.656 18.25 1 90.5 71 GLU B CA 1
ATOM 1274 C C . GLU B 1 71 ? 6.578 23.125 17.984 1 90.5 71 GLU B C 1
ATOM 1276 O O . GLU B 1 71 ? 7.469 23.969 17.984 1 90.5 71 GLU B O 1
ATOM 1281 N N . CYS B 1 72 ? 5.367 23.391 17.797 1 90.81 72 CYS B N 1
ATOM 1282 C CA . CYS B 1 72 ? 4.973 24.734 17.375 1 90.81 72 CYS B CA 1
ATOM 1283 C C . CYS B 1 72 ? 4.23 25.453 18.484 1 90.81 72 CYS B C 1
ATOM 1285 O O . CYS B 1 72 ? 3.777 26.594 18.297 1 90.81 72 CYS B O 1
ATOM 1287 N N . HIS B 1 73 ? 4.188 24.922 19.562 1 90 73 HIS B N 1
ATOM 1288 C CA . HIS B 1 73 ? 3.465 25.562 20.656 1 90 73 HIS B CA 1
ATOM 1289 C C . HIS B 1 73 ? 4.176 26.828 21.125 1 90 73 HIS B C 1
ATOM 1291 O O . HIS B 1 73 ? 5.395 26.828 21.328 1 90 73 HIS B O 1
ATOM 1297 N N . GLN B 1 74 ? 3.439 27.938 21.141 1 89.06 74 GLN B N 1
ATOM 1298 C CA . GLN B 1 74 ? 3.91 29.203 21.688 1 89.06 74 GLN B CA 1
ATOM 1299 C C . GLN B 1 74 ? 3.125 29.594 22.938 1 89.06 74 GLN B C 1
ATOM 1301 O O . GLN B 1 74 ? 1.906 29.422 22.984 1 89.06 74 GLN B O 1
ATOM 1306 N N . GLU B 1 75 ? 3.959 30.016 23.906 1 87.62 75 GLU B N 1
ATOM 1307 C CA . GLU B 1 75 ? 3.338 30.484 25.141 1 87.62 75 GLU B CA 1
ATOM 1308 C C . GLU B 1 75 ? 2.922 31.953 25.016 1 87.62 75 GLU B C 1
ATOM 1310 O O . GLU B 1 75 ? 3.766 32.812 24.812 1 87.62 75 GLU B O 1
ATOM 1315 N N . PRO B 1 76 ? 1.606 32.094 25.219 1 89.19 76 PRO B N 1
ATOM 1316 C CA . PRO B 1 76 ? 1.179 33.5 25.188 1 89.19 76 PRO B CA 1
ATOM 1317 C C . PRO B 1 76 ? 1.583 34.25 26.453 1 89.19 76 PRO B C 1
ATOM 1319 O O . PRO B 1 76 ? 1.893 33.656 27.469 1 89.19 76 PRO B O 1
ATOM 1322 N N . PHE B 1 77 ? 1.675 35.625 26.375 1 87.44 77 PHE B N 1
ATOM 1323 C CA . PHE B 1 77 ? 1.87 36.562 27.484 1 87.44 77 PHE B CA 1
ATOM 1324 C C . PHE B 1 77 ? 3.246 36.375 28.125 1 87.44 77 PHE B C 1
ATOM 1326 O O . PHE B 1 77 ? 3.387 36.438 29.344 1 87.44 77 PHE B O 1
ATOM 1333 N N . GLY B 1 78 ? 4.109 36 27.359 1 84.62 78 GLY B N 1
ATOM 1334 C CA . GLY B 1 78 ? 5.465 35.844 27.859 1 84.62 78 GLY B CA 1
ATOM 1335 C C . GLY B 1 78 ? 6.266 37.125 27.875 1 84.62 78 GLY B C 1
ATOM 1336 O O . GLY B 1 78 ? 7.461 37.125 28.188 1 84.62 78 GLY B O 1
ATOM 1337 N N . TYR B 1 79 ? 5.617 38.281 27.562 1 86.62 79 TYR B N 1
ATOM 1338 C CA . TYR B 1 79 ? 6.293 39.562 27.438 1 86.62 79 TYR B CA 1
ATOM 1339 C C . TYR B 1 79 ? 6.934 39.969 28.766 1 86.62 79 TYR B C 1
ATOM 1341 O O . TYR B 1 79 ? 8.109 40.344 28.797 1 86.62 79 TYR B O 1
ATOM 1349 N N . TRP B 1 80 ? 6.324 39.969 29.828 1 83.88 80 TRP B N 1
ATOM 1350 C CA . TRP B 1 80 ? 6.793 40.406 31.125 1 83.88 80 TRP B CA 1
ATOM 1351 C C . TRP B 1 80 ? 7.855 39.469 31.688 1 83.88 80 TRP B C 1
ATOM 1353 O O . TRP B 1 80 ? 8.633 39.875 32.562 1 83.88 80 TRP B O 1
ATOM 1363 N N . LYS B 1 81 ? 7.855 38.312 31.297 1 78.31 81 LYS B N 1
ATOM 1364 C CA . LYS B 1 81 ? 8.867 37.344 31.734 1 78.31 81 LYS B CA 1
ATOM 1365 C C . LYS B 1 81 ? 10.227 37.656 31.141 1 78.31 81 LYS B C 1
ATOM 1367 O O . LYS B 1 81 ? 11.266 37.375 31.734 1 78.31 81 LYS B O 1
ATOM 1372 N N . LYS B 1 82 ? 10.211 38.281 30.094 1 75.56 82 LYS B N 1
ATOM 1373 C CA . LYS B 1 82 ? 11.453 38.562 29.391 1 75.56 82 LYS B CA 1
ATOM 1374 C C . LYS B 1 82 ? 11.984 39.938 29.766 1 75.56 82 LYS B C 1
ATOM 1376 O O . LYS B 1 82 ? 13.109 40.312 29.406 1 75.56 82 LYS B O 1
ATOM 1381 N N . GLN B 1 83 ? 11.203 40.906 30.484 1 68.81 83 GLN B N 1
ATOM 1382 C CA . GLN B 1 83 ? 11.648 42.25 30.906 1 68.81 83 GLN B CA 1
ATOM 1383 C C . GLN B 1 83 ? 12.5 42.156 32.156 1 68.81 83 GLN B C 1
ATOM 1385 O O . GLN B 1 83 ? 12.156 41.438 33.094 1 68.81 83 GLN B O 1
ATOM 1390 N N . PRO B 1 84 ? 13.68 42.406 32.094 1 65.31 84 PRO B N 1
ATOM 1391 C CA . PRO B 1 84 ? 14.5 42.5 33.281 1 65.31 84 PRO B CA 1
ATOM 1392 C C . PRO B 1 84 ? 13.844 43.312 34.406 1 65.31 84 PRO B C 1
ATOM 1394 O O . PRO B 1 84 ? 13.016 44.188 34.125 1 65.31 84 PRO B O 1
ATOM 1397 N N . ALA B 1 85 ? 13.758 42.906 35.75 1 58.44 85 ALA B N 1
ATOM 1398 C CA . ALA B 1 85 ? 13.375 43.656 36.938 1 58.44 85 ALA B CA 1
ATOM 1399 C C . ALA B 1 85 ? 13.758 45.156 36.812 1 58.44 85 ALA B C 1
ATOM 1401 O O . ALA B 1 85 ? 14.938 45.469 36.656 1 58.44 85 ALA B O 1
ATOM 1402 N N . ARG B 1 86 ? 13.156 45.906 36.281 1 60.38 86 ARG B N 1
ATOM 1403 C CA . ARG B 1 86 ? 13.484 47.312 36.438 1 60.38 86 ARG B CA 1
ATOM 1404 C C . ARG B 1 86 ? 13.633 47.688 37.906 1 60.38 86 ARG B C 1
ATOM 1406 O O . ARG B 1 86 ? 12.758 47.375 38.719 1 60.38 86 ARG B O 1
ATOM 1413 N N . LYS B 1 87 ? 14.719 47.5 38.312 1 57.78 87 LYS B N 1
ATOM 1414 C CA . LYS B 1 87 ? 15.039 48.062 39.625 1 57.78 87 LYS B CA 1
ATOM 1415 C C . LYS B 1 87 ? 14.328 49.406 39.844 1 57.78 87 LYS B C 1
ATOM 1417 O O . LYS B 1 87 ? 14.477 50.344 39.031 1 57.78 87 LYS B O 1
ATOM 1422 N N . ARG B 1 88 ? 13.375 49.438 40.719 1 49.53 88 ARG B N 1
ATOM 1423 C CA . ARG B 1 88 ? 13.258 50.688 41.438 1 49.53 88 ARG B CA 1
ATOM 1424 C C . ARG B 1 88 ? 14.477 50.938 42.312 1 49.53 88 ARG B C 1
ATOM 1426 O O . ARG B 1 88 ? 15.086 50 42.844 1 49.53 88 ARG B O 1
#

pLDDT: mean 91.78, std 10.4, range [49.31, 98.62]

Organism: NCBI:txid488447